Protein AF-A0AAI8BUZ8-F1 (afdb_monomer_lite)

Sequence (155 aa):
MKWMVLVIALTLVNCKSKEGVATMNAKNNENTISVQQWSGGAPGSGSGYLIDFEKAFFDEKPSKVYFKGSWTDKVYIHPDKPNWYRVRLNNQKGDVVMHSDSSKEVVNEIPFPENAVRKVDDGDMAVLVGDLWIIVNNVPVKEPLFYPSAPPRQQ

pLDDT: mean 70.99, std 18.39, range [35.22, 94.5]

Structure (mmCIF, N/CA/C/O backbone):
data_AF-A0AAI8BUZ8-F1
#
_entry.id   AF-A0AAI8BUZ8-F1
#
loop_
_atom_site.group_PDB
_atom_site.id
_atom_site.type_symbol
_atom_site.label_atom_id
_atom_site.label_alt_id
_atom_site.label_comp_id
_atom_site.label_asym_id
_atom_site.label_entity_id
_atom_site.label_seq_id
_atom_site.pdbx_PDB_ins_code
_atom_site.Cartn_x
_atom_site.Cartn_y
_atom_site.Cartn_z
_atom_site.occupancy
_atom_site.B_iso_or_equiv
_atom_site.auth_seq_id
_atom_site.auth_comp_id
_atom_site.auth_asym_id
_atom_site.auth_atom_id
_atom_site.pdbx_PDB_model_num
ATOM 1 N N . MET A 1 1 ? -53.929 7.036 41.454 1.00 46.47 1 MET A N 1
ATOM 2 C CA . MET A 1 1 ? -53.080 7.425 40.304 1.00 46.47 1 MET A CA 1
ATOM 3 C C . MET A 1 1 ? -51.650 7.062 40.668 1.00 46.47 1 MET A C 1
ATOM 5 O O . MET A 1 1 ? -51.033 7.762 41.444 1.00 46.47 1 MET A O 1
ATOM 9 N N . LYS A 1 2 ? -51.261 5.797 40.523 1.00 40.38 2 LYS A N 1
ATOM 10 C CA . LYS A 1 2 ? -50.768 5.149 39.297 1.00 40.38 2 LYS A CA 1
ATOM 11 C C . LYS A 1 2 ? -49.488 5.798 38.745 1.00 40.38 2 LYS A C 1
ATOM 13 O O . LYS A 1 2 ? -49.567 6.686 37.913 1.00 40.38 2 LYS A O 1
ATOM 18 N N . TRP A 1 3 ? -48.359 5.308 39.265 1.00 48.75 3 TRP A N 1
ATOM 19 C CA . TRP A 1 3 ? -47.114 4.987 38.554 1.00 48.75 3 TRP A CA 1
ATOM 20 C C . TRP A 1 3 ? -46.725 5.939 37.414 1.00 48.75 3 TRP A C 1
ATOM 22 O O . TRP A 1 3 ? -47.029 5.677 36.256 1.00 48.75 3 TRP A O 1
ATOM 32 N N . MET A 1 4 ? -46.002 7.013 37.737 1.00 47.38 4 MET A N 1
ATOM 33 C CA . MET A 1 4 ? -45.351 7.872 36.741 1.00 47.38 4 MET A CA 1
ATOM 34 C C . MET A 1 4 ? -43.928 8.236 37.192 1.00 47.38 4 MET A C 1
ATOM 36 O O . MET A 1 4 ? -43.536 9.392 37.206 1.00 47.38 4 MET A O 1
ATOM 40 N N . VAL A 1 5 ? -43.156 7.236 37.622 1.00 55.47 5 VAL A N 1
ATOM 41 C CA . VAL A 1 5 ? -41.697 7.351 37.783 1.00 55.47 5 VAL A CA 1
ATOM 42 C C . VAL A 1 5 ? -41.089 6.048 37.288 1.00 55.47 5 VAL A C 1
ATOM 44 O O . VAL A 1 5 ? -40.689 5.187 38.063 1.00 55.47 5 VAL A O 1
ATOM 47 N N . LEU A 1 6 ? -41.114 5.837 35.979 1.00 52.50 6 LEU A N 1
ATOM 48 C CA . LEU A 1 6 ? -40.293 4.810 35.359 1.00 52.50 6 LEU A CA 1
ATOM 49 C C . LEU A 1 6 ? -40.104 5.169 33.884 1.00 52.50 6 LEU A C 1
ATOM 51 O O . LEU A 1 6 ? -41.052 5.579 33.222 1.00 52.50 6 LEU A O 1
ATOM 55 N N . VAL A 1 7 ? -38.898 4.915 33.381 1.00 50.84 7 VAL A N 1
ATOM 56 C CA . VAL A 1 7 ? -38.541 4.855 31.953 1.00 50.84 7 VAL A CA 1
ATOM 57 C C . VAL A 1 7 ? -38.133 6.176 31.266 1.00 50.84 7 VAL A C 1
ATOM 59 O O . VAL A 1 7 ? -38.653 6.515 30.214 1.00 50.84 7 VAL A O 1
ATOM 62 N N . ILE A 1 8 ? -37.115 6.885 31.776 1.00 50.53 8 ILE A N 1
ATOM 63 C CA . ILE A 1 8 ? -36.260 7.765 30.930 1.00 50.53 8 ILE A CA 1
ATOM 64 C C . ILE A 1 8 ? -34.767 7.531 31.250 1.00 50.53 8 ILE A C 1
ATOM 66 O O . ILE A 1 8 ? -33.978 8.456 31.375 1.00 50.53 8 ILE A O 1
ATOM 70 N N . ALA A 1 9 ? -34.362 6.273 31.451 1.00 52.12 9 ALA A N 1
ATOM 71 C CA . ALA A 1 9 ? -32.977 5.932 31.813 1.00 52.12 9 ALA A CA 1
ATOM 72 C C . ALA A 1 9 ? -32.386 4.766 30.999 1.00 52.12 9 ALA A C 1
ATOM 74 O O . ALA A 1 9 ? -31.460 4.108 31.456 1.00 52.12 9 ALA A O 1
ATOM 75 N N . LEU A 1 10 ? -32.915 4.479 29.803 1.00 49.62 10 LEU A N 1
ATOM 76 C CA . LEU A 1 10 ? -32.507 3.299 29.022 1.00 49.62 10 LEU A CA 1
ATOM 77 C C . LEU A 1 10 ? -32.183 3.562 27.545 1.00 49.62 10 LEU A C 1
ATOM 79 O O . LEU A 1 10 ? -31.969 2.617 26.796 1.00 49.62 10 LEU A O 1
ATOM 83 N N . THR A 1 11 ? -32.059 4.819 27.113 1.00 51.88 11 THR A N 1
ATOM 84 C CA . THR A 1 11 ? -31.654 5.138 25.729 1.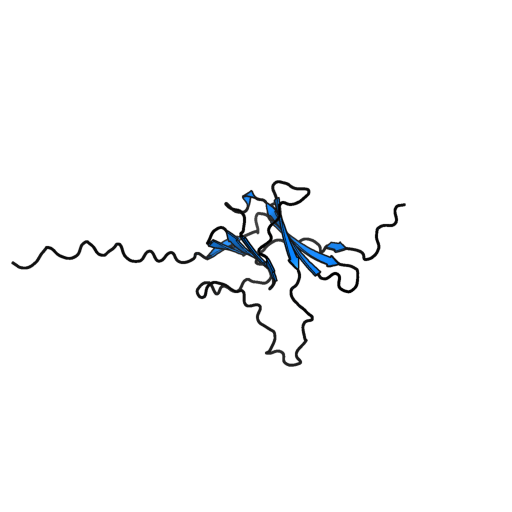00 51.88 11 THR A CA 1
ATOM 85 C C . THR A 1 11 ? -30.138 5.239 25.524 1.00 51.88 11 THR A C 1
ATOM 87 O O . THR A 1 11 ? -29.701 5.623 24.446 1.00 51.88 11 THR A O 1
ATOM 90 N N . LEU A 1 12 ? -29.317 4.870 26.515 1.00 51.84 12 LEU A N 1
ATOM 91 C CA . LEU A 1 12 ? -27.848 4.899 26.403 1.00 51.84 12 LEU A CA 1
ATOM 92 C C . LEU A 1 12 ? -27.217 3.563 25.974 1.00 51.84 12 LEU A C 1
ATOM 94 O O . LEU A 1 12 ? -25.996 3.433 26.003 1.00 51.84 12 LEU A O 1
ATOM 98 N N . VAL A 1 13 ? -28.002 2.562 25.562 1.00 52.56 13 VAL A N 1
ATOM 99 C CA . VAL A 1 13 ? -27.449 1.251 25.194 1.00 52.56 13 VAL A CA 1
ATOM 100 C C . VAL A 1 13 ? -27.469 1.046 23.680 1.00 52.56 13 VAL A C 1
ATOM 102 O O . VAL A 1 13 ? -28.523 1.005 23.053 1.00 52.56 13 VAL A O 1
ATOM 105 N N . ASN A 1 14 ? -26.260 0.825 23.157 1.00 43.50 14 ASN A N 1
ATOM 106 C CA . ASN A 1 14 ? -25.880 0.369 21.818 1.00 43.50 14 ASN A CA 1
ATOM 107 C C . ASN A 1 14 ? -25.625 1.429 20.740 1.00 43.50 14 ASN A C 1
ATOM 109 O O . ASN A 1 14 ? -26.062 1.285 19.600 1.00 43.50 14 ASN A O 1
ATOM 113 N N . CYS A 1 15 ? -24.700 2.351 21.020 1.00 44.50 15 CYS A N 1
ATOM 114 C CA . CYS A 1 15 ? -23.695 2.653 20.000 1.00 44.50 15 CYS A CA 1
ATOM 115 C C . CYS A 1 15 ? -22.723 1.458 19.953 1.00 44.50 15 CYS A C 1
ATOM 117 O O . CYS A 1 15 ? -21.639 1.489 20.529 1.00 44.50 15 CYS A O 1
ATOM 119 N N . LYS A 1 16 ? -23.148 0.339 19.344 1.00 41.81 16 LYS A N 1
ATOM 120 C CA . LYS A 1 16 ? -22.179 -0.655 18.876 1.00 41.81 16 LYS A CA 1
ATOM 121 C C . LYS A 1 16 ? -21.350 0.096 17.847 1.00 41.81 16 LYS A C 1
ATOM 123 O O . LYS A 1 16 ? -21.888 0.423 16.791 1.00 41.81 16 LYS A O 1
ATOM 128 N N . SER A 1 17 ? -20.107 0.430 18.191 1.00 43.12 17 SER A N 1
ATOM 129 C CA . SER A 1 17 ? -19.119 0.887 17.221 1.00 43.12 17 SER A CA 1
ATOM 130 C C . SER A 1 17 ? -19.094 -0.170 16.125 1.00 43.12 17 SER A C 1
ATOM 132 O O . SER A 1 17 ? -18.592 -1.275 16.321 1.00 43.12 17 SER A O 1
ATOM 134 N N . LYS A 1 18 ? -19.803 0.096 15.026 1.00 46.91 18 LYS A N 1
ATOM 135 C CA . LYS A 1 18 ? -19.679 -0.703 13.820 1.00 46.91 18 LYS A CA 1
ATOM 136 C C . LYS A 1 18 ? -18.259 -0.426 13.373 1.00 46.91 18 LYS A C 1
ATOM 138 O O . LYS A 1 18 ? -17.965 0.726 13.068 1.00 46.91 18 LYS A O 1
ATOM 143 N N . GLU A 1 19 ? -17.406 -1.443 13.395 1.00 51.59 19 GLU A N 1
ATOM 144 C CA . GLU A 1 19 ? -16.115 -1.414 12.713 1.00 51.59 19 GLU A CA 1
ATOM 145 C C . GLU A 1 19 ? -16.378 -0.870 11.305 1.00 51.59 19 GLU A C 1
ATOM 147 O O . GLU A 1 19 ? -17.069 -1.486 10.489 1.00 51.59 19 GLU A O 1
ATOM 152 N N . GLY A 1 20 ? -16.005 0.391 11.103 1.00 58.41 20 GLY A N 1
ATOM 153 C CA . GLY A 1 20 ? -16.413 1.143 9.934 1.00 58.41 20 GLY A CA 1
ATOM 154 C C . GLY A 1 20 ? -15.594 0.676 8.746 1.00 58.41 20 GLY A C 1
ATOM 155 O O . GLY A 1 20 ? -14.376 0.555 8.831 1.00 58.41 20 GLY A O 1
ATOM 156 N N . VAL A 1 21 ? -16.256 0.432 7.622 1.00 65.81 21 VAL A N 1
ATOM 157 C CA . VAL A 1 21 ? -15.569 0.356 6.335 1.00 65.81 21 VAL A CA 1
ATOM 158 C C . VAL A 1 21 ? -15.799 1.686 5.641 1.00 65.81 21 VAL A C 1
ATOM 160 O O . VAL A 1 21 ? -16.910 1.966 5.182 1.00 65.81 21 VAL A O 1
ATOM 163 N N . ALA A 1 22 ? -14.766 2.519 5.586 1.00 77.00 22 ALA A N 1
ATOM 164 C CA . ALA A 1 22 ? -14.782 3.730 4.782 1.00 77.00 22 ALA A CA 1
ATOM 165 C C . ALA A 1 22 ? -14.376 3.403 3.339 1.00 77.00 22 ALA A C 1
ATOM 167 O O . ALA A 1 22 ? -13.622 2.467 3.078 1.00 77.00 22 ALA A O 1
ATOM 168 N N . THR A 1 23 ? -14.880 4.178 2.385 1.00 76.69 23 THR A N 1
ATOM 169 C CA . THR A 1 23 ? -14.478 4.100 0.976 1.00 76.69 23 THR A CA 1
ATOM 170 C C . THR A 1 23 ? -13.992 5.463 0.529 1.00 76.69 23 THR A C 1
ATOM 172 O O . THR A 1 23 ? -14.696 6.453 0.720 1.00 76.69 23 THR A O 1
ATOM 175 N N . MET A 1 24 ? -12.830 5.505 -0.107 1.00 81.69 24 MET A N 1
ATOM 176 C CA . MET A 1 24 ? -12.276 6.689 -0.756 1.00 81.69 24 MET A CA 1
ATOM 177 C C . MET A 1 24 ? -11.919 6.356 -2.202 1.00 81.69 24 MET A C 1
ATOM 179 O O . MET A 1 24 ? -11.728 5.196 -2.552 1.00 81.69 24 MET A O 1
ATOM 183 N N . ASN A 1 25 ? -11.850 7.363 -3.065 1.00 75.56 25 ASN A N 1
ATOM 184 C CA . ASN A 1 25 ? -11.528 7.169 -4.473 1.00 75.56 25 ASN A CA 1
ATOM 185 C C . ASN A 1 25 ? -10.166 7.801 -4.781 1.00 75.56 25 ASN A C 1
ATOM 187 O O . ASN A 1 25 ? -9.960 8.978 -4.489 1.00 75.56 25 ASN A O 1
ATOM 191 N N . ALA A 1 26 ? -9.250 7.037 -5.378 1.00 72.12 26 ALA A N 1
ATOM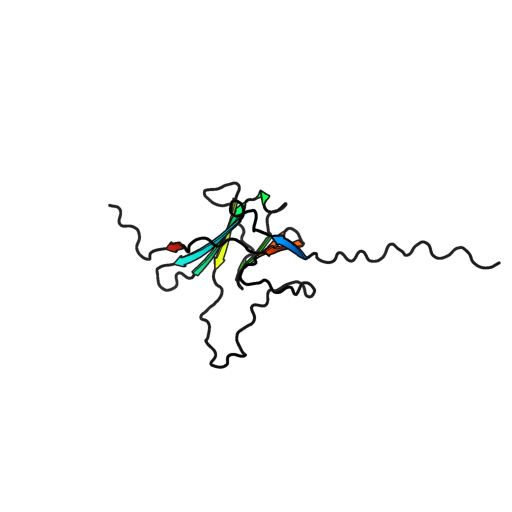 192 C CA . ALA A 1 26 ? -7.925 7.528 -5.747 1.00 72.12 26 ALA A CA 1
ATOM 193 C C . ALA A 1 26 ? -7.932 8.417 -7.004 1.00 72.12 26 ALA A C 1
ATOM 195 O O . ALA A 1 26 ? -6.930 9.073 -7.281 1.00 72.12 26 ALA A O 1
ATOM 196 N N . LYS A 1 27 ? -9.049 8.493 -7.748 1.00 51.94 27 LYS A N 1
ATOM 197 C CA . LYS A 1 27 ? -9.145 9.112 -9.086 1.00 51.94 27 LYS A CA 1
ATOM 198 C C . LYS A 1 27 ? -8.919 10.637 -9.141 1.00 51.94 27 LYS A C 1
ATOM 200 O O . LYS A 1 27 ? -8.995 11.212 -10.216 1.00 51.94 27 LYS A O 1
ATOM 205 N N . ASN A 1 28 ? -8.562 11.283 -8.031 1.00 51.19 28 ASN A N 1
ATOM 206 C CA . ASN A 1 28 ? -8.089 12.676 -8.003 1.00 51.19 28 ASN A CA 1
ATOM 207 C C . ASN A 1 28 ? -6.611 12.822 -7.580 1.00 51.19 28 ASN A C 1
ATOM 209 O O . ASN A 1 28 ? -6.166 13.938 -7.342 1.00 51.19 28 ASN A O 1
ATOM 213 N N . ASN A 1 29 ? -5.857 11.723 -7.451 1.00 56.75 29 ASN A N 1
ATOM 214 C CA . ASN A 1 29 ? -4.710 11.686 -6.543 1.00 56.75 29 ASN A CA 1
ATOM 215 C C . ASN A 1 29 ? -3.533 10.801 -7.015 1.00 56.75 29 ASN A C 1
ATOM 217 O O . ASN A 1 29 ? -2.808 10.247 -6.188 1.00 56.75 29 ASN A O 1
ATOM 221 N N . GLU A 1 30 ? -3.271 10.702 -8.326 1.00 57.59 30 GLU A N 1
ATOM 222 C CA . GLU A 1 30 ? -2.119 9.943 -8.874 1.00 57.59 30 GLU A CA 1
ATOM 223 C C . GLU A 1 30 ? -0.757 10.395 -8.323 1.00 57.59 30 GLU A C 1
ATOM 225 O O . GLU A 1 30 ? 0.185 9.608 -8.214 1.00 57.59 30 GLU A O 1
ATOM 230 N N . ASN A 1 31 ? -0.671 11.661 -7.910 1.00 68.94 31 ASN A N 1
ATOM 231 C CA . ASN A 1 31 ? 0.510 12.230 -7.268 1.00 68.94 31 ASN A CA 1
ATOM 232 C C . ASN A 1 31 ? 0.633 11.891 -5.780 1.00 68.94 31 ASN A C 1
ATOM 234 O O . ASN A 1 31 ? 1.618 12.283 -5.175 1.00 68.94 31 ASN A O 1
ATOM 238 N N . THR A 1 32 ? -0.325 11.174 -5.195 1.00 84.75 32 THR A N 1
ATOM 239 C CA . THR A 1 32 ? -0.367 10.891 -3.748 1.00 84.75 32 THR A CA 1
ATOM 240 C C . THR A 1 32 ? -0.470 9.405 -3.426 1.00 84.75 32 THR A C 1
ATOM 242 O O . THR A 1 32 ? -0.178 9.012 -2.303 1.00 84.75 32 THR A O 1
ATOM 245 N N . ILE A 1 33 ? -0.848 8.570 -4.398 1.00 89.25 33 ILE A N 1
ATOM 246 C CA . ILE A 1 33 ? -0.830 7.114 -4.290 1.00 89.25 33 ILE A CA 1
ATOM 247 C C . ILE A 1 33 ? -0.555 6.491 -5.657 1.00 89.25 33 ILE A C 1
ATOM 249 O O . ILE A 1 33 ? -1.049 6.964 -6.676 1.00 89.25 33 ILE A O 1
ATOM 253 N N . SER A 1 34 ? 0.226 5.415 -5.687 1.00 90.12 34 SER A N 1
ATOM 254 C CA . SER A 1 34 ? 0.443 4.618 -6.890 1.00 90.12 34 SER A CA 1
ATOM 255 C C . SER A 1 34 ? 0.827 3.184 -6.559 1.00 90.12 34 SER A C 1
ATOM 257 O O . SER A 1 34 ? 1.498 2.926 -5.559 1.00 90.12 34 SER A O 1
ATOM 259 N N . VAL A 1 35 ? 0.455 2.271 -7.449 1.00 90.31 35 VAL A N 1
ATOM 260 C CA . VAL A 1 35 ? 0.885 0.874 -7.431 1.00 90.31 35 VAL A CA 1
ATOM 261 C C . VAL A 1 35 ? 1.816 0.636 -8.609 1.00 90.31 35 VAL A C 1
ATOM 263 O O . VAL A 1 35 ? 1.558 1.091 -9.717 1.00 90.31 35 VAL A O 1
ATOM 266 N N . GLN A 1 36 ? 2.889 -0.110 -8.396 1.00 90.25 36 GLN A N 1
ATOM 267 C CA . GLN A 1 36 ? 3.801 -0.547 -9.439 1.00 90.25 36 GLN A CA 1
ATOM 268 C C . GLN A 1 36 ? 4.056 -2.042 -9.291 1.00 90.25 36 GLN A C 1
ATOM 270 O O . GLN A 1 36 ? 4.509 -2.510 -8.247 1.00 90.25 36 GLN A O 1
ATOM 275 N N . GLN A 1 37 ? 3.773 -2.815 -10.335 1.00 88.38 37 GLN A N 1
ATOM 276 C CA . GLN A 1 37 ? 4.143 -4.226 -10.348 1.00 88.38 37 GLN A CA 1
ATOM 277 C C . GLN A 1 37 ? 5.663 -4.353 -10.485 1.00 88.38 37 GLN A C 1
ATOM 279 O O . GLN A 1 37 ? 6.271 -3.623 -11.262 1.00 88.38 37 GLN A O 1
ATOM 284 N N . TRP A 1 38 ? 6.277 -5.288 -9.765 1.00 87.06 38 TRP A N 1
ATOM 285 C CA . TRP A 1 38 ? 7.692 -5.609 -9.923 1.00 87.06 38 TRP A CA 1
ATOM 286 C C . TRP A 1 38 ? 7.898 -7.099 -10.176 1.00 87.06 38 TRP A C 1
ATOM 288 O O . TRP A 1 38 ? 7.145 -7.949 -9.692 1.00 87.06 38 TRP A O 1
ATOM 298 N N . SER A 1 39 ? 8.951 -7.420 -10.920 1.00 83.50 39 SER A N 1
ATOM 299 C CA . SER A 1 39 ? 9.427 -8.793 -11.091 1.00 83.50 39 SER A CA 1
ATOM 300 C C . SER A 1 39 ? 10.949 -8.833 -11.058 1.00 83.50 39 SER A C 1
ATOM 302 O O . SER A 1 39 ? 11.621 -7.932 -11.566 1.00 83.50 39 SER A O 1
ATOM 304 N N . GLY A 1 40 ? 11.494 -9.852 -10.396 1.00 79.12 40 GLY A N 1
ATOM 305 C CA . GLY A 1 40 ? 12.929 -10.101 -10.402 1.00 79.12 40 GLY A CA 1
ATOM 306 C C . GLY A 1 40 ? 13.345 -10.936 -11.613 1.00 79.12 40 GLY A C 1
ATOM 307 O O . GLY A 1 40 ? 12.646 -11.867 -12.001 1.00 79.12 40 GLY A O 1
ATOM 308 N N . GLY A 1 41 ? 14.491 -10.615 -12.206 1.00 70.06 41 GLY A N 1
ATOM 309 C CA . GLY A 1 41 ? 14.941 -11.204 -13.469 1.00 70.06 41 GLY A CA 1
ATOM 310 C C . GLY A 1 41 ? 15.648 -12.553 -13.359 1.00 70.06 41 GLY A C 1
ATOM 311 O O . GLY A 1 41 ? 15.998 -13.122 -14.393 1.00 70.06 41 GLY A O 1
ATOM 312 N N . ALA A 1 42 ? 15.903 -13.064 -12.149 1.00 71.38 42 ALA A N 1
ATOM 313 C CA . ALA A 1 42 ? 16.506 -14.383 -11.940 1.00 71.38 42 ALA A CA 1
ATOM 314 C C . ALA A 1 42 ? 15.465 -15.417 -11.461 1.00 71.38 42 ALA A C 1
ATOM 316 O O . ALA A 1 42 ? 14.532 -15.045 -10.739 1.00 71.38 4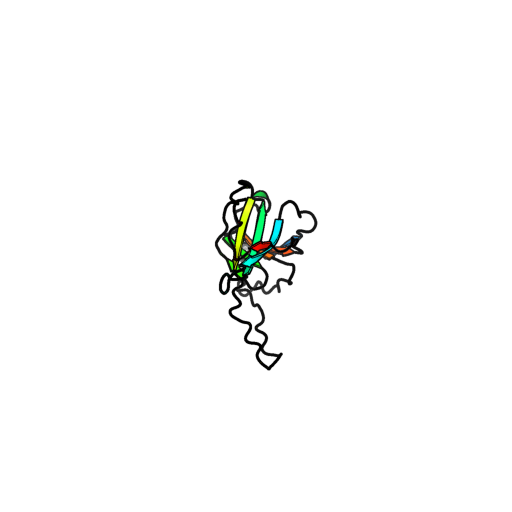2 ALA A O 1
ATOM 317 N N . PRO A 1 43 ? 15.627 -16.713 -11.797 1.00 62.88 43 PRO A N 1
ATOM 318 C CA . PRO A 1 43 ? 14.761 -17.779 -11.294 1.00 62.88 43 PRO A CA 1
ATOM 319 C C . PRO A 1 43 ? 14.633 -17.730 -9.764 1.00 62.88 43 PRO A C 1
ATOM 321 O O . PRO A 1 43 ? 15.634 -17.638 -9.059 1.00 62.88 43 PRO A O 1
ATOM 324 N N . GLY A 1 44 ? 13.401 -17.742 -9.249 1.00 65.12 44 GLY A N 1
ATOM 325 C CA . GLY A 1 44 ? 13.122 -17.664 -7.807 1.00 65.12 44 GLY A CA 1
ATOM 326 C C . GLY A 1 44 ? 13.143 -16.256 -7.191 1.00 65.12 44 GLY A C 1
ATOM 327 O O . GLY A 1 44 ? 12.831 -16.116 -6.013 1.00 65.12 44 GLY A O 1
ATOM 328 N N . SER A 1 45 ? 13.434 -15.197 -7.960 1.00 68.88 45 SER A N 1
ATOM 329 C CA . SER A 1 45 ? 13.464 -13.808 -7.445 1.00 68.88 45 SER A CA 1
ATOM 330 C C . SER A 1 45 ? 12.088 -13.248 -7.063 1.00 68.88 45 SER A C 1
ATOM 332 O O . SER A 1 45 ? 11.992 -12.197 -6.427 1.00 68.88 45 SER A O 1
ATOM 334 N N . GLY A 1 46 ? 11.022 -13.942 -7.464 1.00 77.75 46 GLY A N 1
ATOM 335 C CA . GLY A 1 46 ? 9.645 -13.579 -7.170 1.00 77.75 46 GLY A CA 1
ATOM 336 C C . GLY A 1 46 ? 9.125 -12.390 -7.978 1.00 77.75 46 GLY A C 1
ATOM 337 O O . GLY A 1 46 ? 9.794 -11.807 -8.836 1.00 77.75 46 GLY A O 1
ATOM 338 N N . SER A 1 47 ? 7.875 -12.049 -7.692 1.00 82.62 47 SER A N 1
ATOM 339 C CA . SER A 1 47 ? 7.168 -10.898 -8.246 1.00 82.62 47 SER A CA 1
ATOM 340 C C . SER A 1 47 ? 6.203 -10.345 -7.204 1.00 82.62 47 SER A C 1
ATOM 342 O O . SER A 1 47 ? 5.935 -10.991 -6.186 1.00 82.62 4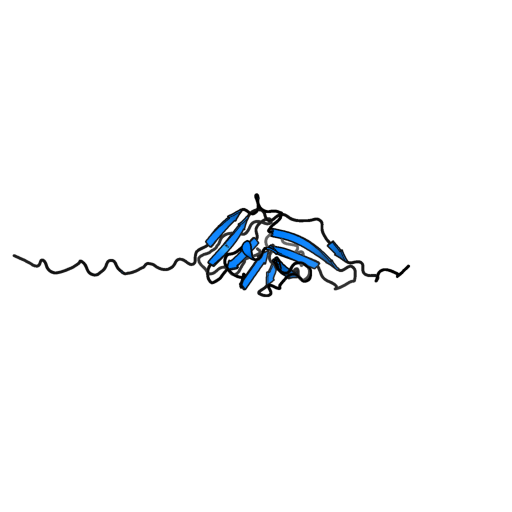7 SER A O 1
ATOM 344 N N . GLY A 1 48 ? 5.671 -9.154 -7.443 1.00 87.25 48 GLY A N 1
ATOM 345 C CA . GLY A 1 48 ? 4.663 -8.579 -6.567 1.00 87.25 48 GLY A CA 1
ATOM 346 C C . GLY A 1 48 ? 4.333 -7.140 -6.914 1.00 87.25 48 GLY A C 1
ATOM 347 O O . GLY A 1 48 ? 4.468 -6.720 -8.062 1.00 87.25 48 GLY A O 1
ATOM 348 N N . TYR A 1 49 ? 3.924 -6.384 -5.900 1.00 89.69 49 TYR A N 1
ATOM 349 C CA . TYR A 1 49 ? 3.514 -4.992 -6.032 1.00 89.69 49 TYR A CA 1
ATOM 350 C C . TYR A 1 49 ? 4.281 -4.108 -5.050 1.00 89.69 49 TYR A C 1
ATOM 352 O O . TYR A 1 49 ? 4.486 -4.460 -3.888 1.00 89.69 49 TYR A O 1
ATOM 360 N N . LEU A 1 50 ? 4.721 -2.956 -5.534 1.00 91.69 50 LEU A N 1
ATOM 361 C CA . LEU A 1 50 ? 5.180 -1.832 -4.737 1.00 91.69 50 LEU A CA 1
ATOM 362 C C . LEU A 1 50 ? 4.042 -0.823 -4.690 1.00 91.69 50 LEU A C 1
ATOM 364 O O . LEU A 1 50 ? 3.517 -0.443 -5.731 1.00 91.69 50 LEU A O 1
ATOM 368 N N . ILE A 1 51 ? 3.648 -0.413 -3.494 1.00 92.75 51 ILE A N 1
ATOM 369 C CA . ILE A 1 51 ? 2.623 0.605 -3.296 1.00 92.75 51 ILE A CA 1
ATOM 370 C C . ILE A 1 51 ? 3.285 1.774 -2.590 1.00 92.75 51 ILE A C 1
ATOM 372 O O . ILE A 1 51 ? 3.809 1.617 -1.487 1.00 92.75 51 ILE A O 1
ATOM 376 N N . ASP A 1 52 ? 3.261 2.928 -3.240 1.00 93.31 52 ASP A N 1
ATOM 377 C CA . ASP A 1 52 ? 3.807 4.171 -2.717 1.00 93.31 52 ASP A CA 1
ATOM 378 C C . ASP A 1 52 ? 2.657 5.154 -2.504 1.00 93.31 52 ASP A C 1
ATOM 380 O O . ASP A 1 52 ? 1.870 5.379 -3.423 1.00 93.31 52 ASP A O 1
ATOM 384 N N . PHE A 1 53 ? 2.569 5.751 -1.317 1.00 93.12 53 PHE A N 1
ATOM 385 C CA . PHE A 1 53 ? 1.587 6.793 -1.013 1.00 93.12 53 PHE A CA 1
ATOM 386 C C . PHE A 1 53 ? 2.154 7.854 -0.075 1.00 93.12 53 PHE A C 1
ATOM 388 O O . PHE A 1 53 ? 3.050 7.584 0.723 1.00 93.12 53 PHE A O 1
ATOM 395 N N . GLU A 1 54 ? 1.645 9.076 -0.166 1.00 93.06 54 GLU A N 1
ATOM 396 C CA . GLU A 1 54 ? 2.017 10.169 0.727 1.00 93.06 54 GLU A CA 1
ATOM 397 C C . GLU A 1 54 ? 1.580 9.887 2.163 1.00 93.06 54 GLU A C 1
ATOM 399 O O . GLU A 1 54 ? 0.517 9.322 2.413 1.00 93.06 54 GLU A O 1
ATOM 404 N N . LYS A 1 55 ? 2.378 10.334 3.136 1.00 92.50 55 LYS A N 1
ATOM 405 C CA . LYS A 1 55 ? 2.018 10.216 4.555 1.00 92.50 55 LYS A CA 1
ATOM 406 C C . LYS A 1 55 ? 0.713 10.938 4.880 1.00 92.50 55 LYS A C 1
ATOM 408 O O . LYS A 1 55 ? -0.008 10.471 5.742 1.00 92.50 55 LYS A O 1
ATOM 413 N N . ALA A 1 56 ? 0.428 12.038 4.182 1.00 89.56 56 ALA A N 1
ATOM 414 C CA . ALA A 1 56 ? -0.791 12.827 4.338 1.00 89.56 56 ALA A CA 1
ATOM 415 C C . ALA A 1 56 ? -2.019 12.209 3.642 1.00 89.56 56 ALA A C 1
ATOM 417 O O . ALA A 1 56 ? -3.112 12.752 3.755 1.00 89.56 56 ALA A O 1
ATOM 418 N N . PHE A 1 57 ? -1.854 11.101 2.907 1.00 88.62 57 PHE A N 1
ATOM 419 C CA . PHE A 1 57 ? -2.973 10.425 2.248 1.00 88.62 57 PHE A CA 1
ATOM 420 C C . PHE A 1 57 ? -3.934 9.781 3.261 1.00 88.62 57 PHE A C 1
ATOM 422 O O . PHE A 1 57 ? -5.128 9.664 2.997 1.00 88.62 57 PHE A O 1
ATOM 429 N N . PHE A 1 58 ? -3.413 9.387 4.425 1.00 87.75 58 PHE A N 1
ATOM 430 C CA . PHE A 1 58 ? -4.184 8.894 5.560 1.00 87.75 58 PHE A CA 1
ATOM 431 C C . PHE A 1 58 ? -3.857 9.734 6.795 1.00 87.75 58 PHE A C 1
ATOM 433 O O . PHE A 1 58 ? -2.718 10.166 6.958 1.00 87.75 58 PHE A O 1
ATOM 440 N N . ASP A 1 59 ? -4.833 9.924 7.683 1.00 85.50 59 ASP A N 1
ATOM 441 C CA . ASP A 1 59 ? -4.636 10.696 8.920 1.00 85.50 59 ASP A CA 1
ATOM 442 C C . ASP A 1 59 ? -3.598 10.047 9.852 1.00 85.50 59 ASP A C 1
ATOM 444 O O . ASP A 1 59 ? -2.881 10.728 10.585 1.00 85.50 59 ASP A O 1
ATOM 448 N N . GLU A 1 60 ? -3.480 8.718 9.788 1.00 89.19 60 GLU A N 1
ATOM 449 C CA . GLU A 1 60 ? -2.510 7.933 10.542 1.00 89.19 60 GLU A CA 1
ATOM 450 C C . GLU A 1 60 ? -1.786 6.925 9.642 1.00 89.19 60 GLU A C 1
ATOM 452 O O . GLU A 1 60 ? -2.241 6.564 8.554 1.00 89.19 60 GLU A O 1
ATOM 457 N N . LYS A 1 61 ? -0.642 6.421 10.118 1.00 91.56 61 LYS A N 1
ATOM 458 C CA . LYS A 1 61 ? 0.120 5.390 9.411 1.00 91.56 61 LYS A CA 1
ATOM 459 C C . LYS A 1 61 ? -0.715 4.101 9.301 1.00 91.56 61 LYS A C 1
ATOM 461 O O . LYS A 1 61 ? -1.059 3.535 10.339 1.00 91.56 61 LYS A O 1
ATOM 466 N N . PRO A 1 62 ? -0.931 3.555 8.089 1.00 91.94 62 PRO A N 1
ATOM 467 C CA . PRO A 1 62 ? -1.594 2.266 7.946 1.00 91.94 62 PRO A CA 1
ATOM 468 C C . PRO A 1 62 ? -0.816 1.139 8.635 1.00 91.94 62 PRO A C 1
ATOM 470 O O . PRO A 1 62 ? 0.409 1.041 8.503 1.00 91.94 62 PRO A O 1
ATOM 473 N N . SER A 1 63 ? -1.534 0.275 9.349 1.00 90.38 63 SER A N 1
ATOM 474 C CA . SER A 1 63 ? -0.984 -0.895 10.042 1.00 90.38 63 SER A CA 1
ATOM 475 C C . SER A 1 63 ? -1.013 -2.150 9.171 1.00 90.38 63 SER A C 1
ATOM 477 O O . SER A 1 63 ? -0.149 -3.013 9.312 1.00 90.38 63 SER A O 1
ATOM 479 N N . LYS A 1 64 ? -1.977 -2.245 8.247 1.00 89.56 64 LYS A N 1
ATOM 480 C CA . LYS A 1 64 ? -2.088 -3.326 7.260 1.00 89.56 64 LYS A CA 1
ATOM 481 C C . LYS A 1 64 ? -2.486 -2.772 5.904 1.00 89.56 64 LYS A C 1
ATOM 483 O O . LYS A 1 64 ? -3.289 -1.847 5.819 1.00 89.56 64 LYS A O 1
ATOM 488 N N . VAL A 1 65 ? -1.945 -3.373 4.851 1.00 90.00 65 VAL A N 1
ATOM 489 C CA . VAL A 1 65 ? -2.266 -3.039 3.460 1.00 90.00 65 VAL A CA 1
ATOM 490 C C . VAL A 1 65 ? -2.515 -4.325 2.690 1.00 90.00 65 VAL A C 1
ATOM 492 O O . VAL A 1 65 ? -1.707 -5.251 2.756 1.00 90.00 65 VAL A O 1
ATOM 495 N N . TYR A 1 66 ? -3.622 -4.362 1.958 1.00 87.19 66 TYR A N 1
ATOM 496 C CA . TYR A 1 66 ? -4.041 -5.447 1.086 1.00 87.19 66 TYR A CA 1
ATOM 497 C C . TYR A 1 66 ? -4.232 -4.933 -0.341 1.00 87.19 66 TYR A C 1
ATOM 499 O O . TYR A 1 66 ? -4.870 -3.902 -0.566 1.00 87.19 66 TYR A O 1
ATOM 507 N N . PHE A 1 67 ? -3.740 -5.704 -1.306 1.00 85.88 67 PHE A N 1
ATOM 508 C CA . PHE A 1 67 ? -3.985 -5.485 -2.725 1.00 85.88 67 PHE A CA 1
ATOM 509 C C . PHE A 1 67 ? -3.867 -6.810 -3.491 1.00 85.88 67 PHE A C 1
ATOM 511 O O . PHE A 1 67 ? -2.909 -7.561 -3.290 1.00 85.88 67 PHE A O 1
ATOM 518 N N . LYS A 1 68 ? -4.832 -7.104 -4.376 1.00 79.81 68 LYS A N 1
ATOM 519 C CA . LYS A 1 68 ? -4.840 -8.283 -5.271 1.00 79.81 68 LYS A CA 1
ATOM 520 C C . LYS A 1 68 ? -4.453 -9.616 -4.603 1.00 79.81 68 LYS A C 1
ATOM 522 O O . LYS A 1 68 ? -3.567 -10.334 -5.069 1.00 79.81 68 LYS A O 1
ATOM 527 N N . GLY A 1 69 ? -5.103 -9.963 -3.496 1.00 73.31 69 GLY A N 1
ATOM 528 C CA . GLY A 1 69 ? -4.881 -11.238 -2.797 1.00 73.31 69 GLY A CA 1
ATOM 529 C C . GLY A 1 69 ? -3.633 -11.291 -1.920 1.00 73.31 69 GLY A C 1
ATOM 530 O O . GLY A 1 69 ? -3.413 -12.292 -1.250 1.00 73.31 69 GLY A O 1
ATOM 531 N N . SER A 1 70 ? -2.815 -10.238 -1.902 1.00 79.56 70 SER A N 1
ATOM 532 C CA . SER A 1 70 ? -1.605 -10.167 -1.081 1.00 79.56 70 SER A CA 1
ATOM 533 C C . SER A 1 70 ? -1.752 -9.079 -0.024 1.00 79.56 70 SER A C 1
ATOM 535 O O . SER A 1 70 ? -2.328 -8.023 -0.283 1.00 79.56 70 SER A O 1
ATOM 537 N N . TRP A 1 71 ? -1.208 -9.316 1.168 1.00 85.25 71 TRP A N 1
ATOM 538 C CA . TRP A 1 71 ? -1.225 -8.345 2.258 1.00 85.25 71 TRP A CA 1
ATOM 539 C C . TRP A 1 71 ? 0.110 -8.280 2.992 1.00 85.25 71 TRP A C 1
ATOM 541 O O . TRP A 1 71 ? 0.947 -9.179 2.889 1.00 85.25 71 TRP A O 1
ATOM 551 N N . THR A 1 72 ? 0.310 -7.190 3.725 1.00 86.88 72 THR A N 1
ATOM 552 C CA . THR A 1 72 ? 1.459 -7.004 4.610 1.00 86.88 72 THR A CA 1
ATOM 553 C C . THR A 1 72 ? 1.111 -6.066 5.758 1.00 86.88 72 THR A C 1
ATOM 555 O O . THR A 1 72 ? 0.256 -5.188 5.629 1.00 86.88 72 THR A O 1
ATOM 558 N N . ASP A 1 73 ? 1.802 -6.248 6.875 1.00 88.12 73 ASP A N 1
ATOM 559 C CA . ASP A 1 73 ? 1.848 -5.357 8.036 1.00 88.12 73 ASP A CA 1
ATOM 560 C C . ASP A 1 73 ? 3.077 -4.420 8.002 1.00 88.12 73 ASP A C 1
ATOM 562 O O . ASP A 1 73 ? 3.295 -3.590 8.887 1.00 88.12 73 ASP A O 1
ATOM 566 N N . LYS A 1 74 ? 3.904 -4.533 6.954 1.00 90.00 74 LYS A N 1
ATOM 567 C CA . LYS A 1 74 ? 5.157 -3.787 6.806 1.00 90.00 74 LYS A CA 1
ATOM 568 C C . LYS A 1 74 ? 4.975 -2.561 5.917 1.00 90.00 74 LYS A C 1
ATOM 570 O O . LYS A 1 74 ? 5.067 -2.639 4.691 1.00 90.00 74 LYS A O 1
ATOM 575 N N . VAL A 1 75 ? 4.784 -1.413 6.564 1.00 91.75 75 VAL A N 1
ATOM 576 C CA . VAL A 1 75 ? 4.752 -0.087 5.927 1.00 91.75 75 VAL A CA 1
ATOM 577 C C . VAL A 1 75 ? 6.015 0.694 6.299 1.00 91.75 75 VAL A C 1
ATOM 579 O O . VAL A 1 75 ? 6.238 1.018 7.473 1.00 91.75 75 VAL A O 1
ATOM 582 N N . TYR A 1 76 ? 6.844 0.997 5.300 1.00 92.69 76 TYR A N 1
ATOM 583 C CA . TYR A 1 76 ? 8.141 1.662 5.455 1.00 92.69 76 TYR A CA 1
ATOM 584 C C . TYR A 1 76 ? 8.081 3.119 5.012 1.00 92.69 76 TYR A C 1
ATOM 586 O O . TYR A 1 76 ? 7.245 3.478 4.194 1.00 92.69 76 TYR A O 1
ATOM 594 N N . ILE A 1 77 ? 8.987 3.961 5.510 1.00 92.75 77 ILE A N 1
ATOM 595 C CA . ILE A 1 77 ? 9.226 5.278 4.903 1.00 92.75 77 ILE A CA 1
ATOM 596 C C . ILE A 1 77 ? 9.962 5.047 3.581 1.00 92.75 77 ILE A C 1
ATOM 598 O O . ILE A 1 77 ? 10.891 4.239 3.522 1.00 92.75 77 ILE A O 1
ATOM 602 N N . HIS A 1 78 ? 9.540 5.729 2.521 1.00 92.12 78 HIS A N 1
ATOM 603 C CA . HIS A 1 78 ? 10.189 5.619 1.222 1.00 92.12 78 HIS A CA 1
ATOM 604 C C . HIS A 1 78 ? 11.634 6.159 1.306 1.00 92.12 78 HIS A C 1
ATOM 606 O O . HIS A 1 78 ? 11.830 7.264 1.816 1.00 92.12 78 HIS A O 1
ATOM 612 N N . PRO A 1 79 ? 12.644 5.436 0.778 1.00 86.19 79 PRO A N 1
ATOM 613 C CA . PRO A 1 79 ? 14.060 5.791 0.937 1.00 86.19 79 PRO A CA 1
ATOM 614 C C . PRO A 1 79 ? 14.399 7.178 0.374 1.00 86.19 79 PRO A C 1
ATOM 616 O O . PRO A 1 79 ? 15.018 7.983 1.060 1.00 86.19 79 PRO A O 1
ATOM 619 N N . ASP A 1 80 ? 13.911 7.488 -0.829 1.00 89.88 80 ASP A N 1
ATOM 620 C CA . ASP A 1 80 ? 14.216 8.758 -1.514 1.00 89.88 80 ASP A CA 1
ATOM 621 C C . ASP A 1 80 ? 13.153 9.855 -1.306 1.00 89.88 80 ASP A C 1
ATOM 623 O O . ASP A 1 80 ? 13.275 10.957 -1.836 1.00 89.88 80 ASP A O 1
ATOM 627 N N . LYS A 1 81 ? 12.068 9.557 -0.575 1.00 89.50 81 LYS A N 1
ATOM 628 C CA . LYS A 1 81 ? 10.903 10.444 -0.412 1.00 89.50 81 LYS A CA 1
ATOM 629 C C . LYS A 1 81 ? 10.409 10.389 1.039 1.00 89.50 81 LYS A C 1
ATOM 631 O O . LYS A 1 81 ? 9.476 9.652 1.343 1.00 89.50 81 LYS A O 1
ATOM 636 N N . PRO A 1 82 ? 10.982 11.174 1.965 1.00 89.31 82 PRO A N 1
ATOM 637 C CA . PRO A 1 82 ? 10.691 11.043 3.397 1.00 89.31 82 PRO A CA 1
ATOM 638 C C . PRO A 1 82 ? 9.231 11.344 3.779 1.00 89.31 82 PRO A C 1
ATOM 640 O O . PRO A 1 82 ? 8.776 10.899 4.833 1.00 89.31 82 PRO A O 1
ATOM 643 N N . ASN A 1 83 ? 8.481 12.052 2.927 1.00 91.75 83 ASN A N 1
ATOM 644 C CA . ASN A 1 83 ? 7.047 12.326 3.099 1.00 91.75 83 ASN A CA 1
ATOM 645 C C . ASN A 1 83 ? 6.140 11.239 2.505 1.00 91.75 83 ASN A C 1
ATOM 647 O O . ASN A 1 83 ? 4.928 11.423 2.435 1.00 91.75 83 ASN A O 1
ATOM 651 N N . TRP A 1 84 ? 6.715 10.116 2.083 1.00 93.81 84 TRP A N 1
ATOM 652 C CA . TRP A 1 84 ? 6.001 9.001 1.481 1.00 93.81 84 TRP A CA 1
ATOM 653 C C . TRP A 1 84 ? 6.225 7.725 2.284 1.00 93.81 84 TRP A C 1
ATOM 655 O O . TRP A 1 84 ? 7.287 7.503 2.878 1.00 93.81 84 TRP A O 1
ATOM 665 N N . TYR A 1 85 ? 5.211 6.874 2.282 1.00 94.50 85 TYR A N 1
ATOM 666 C CA . TYR A 1 85 ? 5.313 5.484 2.667 1.00 94.50 85 TYR A CA 1
ATOM 667 C C . TYR A 1 85 ? 5.494 4.605 1.429 1.00 94.50 85 TYR A C 1
ATOM 669 O O . TYR A 1 85 ? 5.010 4.921 0.343 1.00 94.50 85 TYR A O 1
ATOM 677 N N . ARG A 1 86 ? 6.199 3.492 1.624 1.00 93.62 86 ARG A N 1
ATOM 678 C CA . ARG A 1 86 ? 6.386 2.416 0.659 1.00 93.62 86 ARG A CA 1
ATOM 679 C C . ARG A 1 86 ? 6.005 1.091 1.295 1.00 93.62 86 ARG A C 1
ATOM 681 O O . ARG A 1 86 ? 6.448 0.750 2.396 1.00 93.62 86 ARG A O 1
ATOM 688 N N . VAL A 1 87 ? 5.236 0.317 0.549 1.00 93.50 87 VAL A N 1
ATOM 689 C CA . VAL A 1 87 ? 4.786 -1.020 0.909 1.00 93.50 87 VAL A CA 1
ATOM 690 C C . VAL A 1 87 ? 5.221 -1.979 -0.182 1.00 93.50 87 VAL A C 1
ATOM 692 O O . VAL A 1 87 ? 5.018 -1.720 -1.365 1.00 93.50 87 VAL A O 1
ATOM 695 N N . ARG A 1 88 ? 5.828 -3.098 0.215 1.00 90.88 88 ARG A N 1
ATOM 696 C CA . ARG A 1 88 ? 6.171 -4.183 -0.705 1.00 90.88 88 ARG A CA 1
ATOM 697 C C . ARG A 1 88 ? 5.285 -5.379 -0.407 1.00 90.88 88 ARG A C 1
ATOM 699 O O . ARG A 1 88 ? 5.393 -5.987 0.656 1.00 90.88 88 ARG A O 1
ATOM 706 N N . LEU A 1 89 ? 4.442 -5.712 -1.371 1.00 88.06 89 LEU A N 1
ATOM 707 C CA . LEU A 1 89 ? 3.686 -6.949 -1.411 1.00 88.06 89 LEU A CA 1
ATOM 708 C C . LEU A 1 89 ? 4.438 -7.923 -2.308 1.00 88.06 89 LEU A C 1
ATOM 710 O O . LEU A 1 89 ? 4.789 -7.594 -3.442 1.00 88.06 89 LEU A O 1
ATOM 714 N N . ASN A 1 90 ? 4.692 -9.119 -1.796 1.00 82.94 90 ASN A N 1
ATOM 715 C CA . ASN A 1 90 ? 5.128 -10.236 -2.619 1.00 82.94 90 ASN A CA 1
ATOM 716 C C . ASN A 1 90 ? 3.868 -10.969 -3.070 1.00 82.94 90 ASN A C 1
ATOM 718 O O . ASN A 1 90 ? 2.966 -11.165 -2.255 1.00 82.94 90 ASN A O 1
ATOM 722 N N . ASN A 1 91 ? 3.810 -11.387 -4.333 1.00 72.88 91 ASN A N 1
ATOM 723 C CA . ASN A 1 91 ? 2.759 -12.292 -4.771 1.00 72.88 91 ASN A CA 1
ATOM 724 C C . ASN A 1 91 ? 2.864 -13.568 -3.930 1.00 72.88 91 ASN A C 1
ATOM 726 O O . ASN A 1 91 ? 3.830 -14.318 -4.050 1.00 72.88 91 ASN A O 1
ATOM 730 N N . GLN A 1 92 ? 1.874 -13.798 -3.066 1.00 57.47 92 GLN A N 1
ATOM 731 C CA . GLN A 1 92 ? 1.783 -15.020 -2.261 1.00 57.47 92 GLN A CA 1
ATOM 732 C C . GLN A 1 92 ? 1.300 -16.227 -3.073 1.00 57.47 92 GLN A C 1
ATOM 734 O O . GLN A 1 92 ? 1.192 -17.324 -2.532 1.00 57.47 92 GLN A O 1
ATOM 739 N N . LYS A 1 93 ? 1.049 -16.053 -4.377 1.00 51.59 93 LYS A N 1
ATOM 740 C CA . LYS A 1 93 ? 0.864 -17.172 -5.295 1.00 51.59 93 LYS A CA 1
ATOM 741 C C . LYS A 1 93 ? 2.199 -17.911 -5.430 1.00 51.59 93 LYS A C 1
ATOM 743 O O . LYS A 1 93 ? 2.971 -17.654 -6.349 1.00 51.59 93 LYS A O 1
ATOM 748 N N . GLY A 1 94 ? 2.438 -18.853 -4.514 1.00 43.38 94 GLY A N 1
ATOM 749 C CA . GLY A 1 94 ? 3.009 -20.131 -4.925 1.00 43.38 94 GLY A CA 1
ATOM 750 C C . GLY A 1 94 ? 2.218 -20.599 -6.140 1.00 43.38 94 GLY A C 1
ATOM 751 O O . GLY A 1 94 ? 1.015 -20.330 -6.192 1.00 43.38 94 GLY A O 1
ATOM 752 N N . ASP A 1 95 ? 2.928 -21.141 -7.129 1.00 35.22 95 ASP A N 1
ATOM 753 C CA . ASP A 1 95 ? 2.415 -21.573 -8.428 1.00 35.22 95 ASP A CA 1
ATOM 754 C C . ASP A 1 95 ? 0.906 -21.787 -8.404 1.00 35.22 95 ASP A C 1
ATOM 756 O O . ASP A 1 95 ? 0.402 -22.593 -7.618 1.00 35.22 95 ASP A O 1
ATOM 760 N N . VAL A 1 96 ? 0.174 -21.041 -9.237 1.00 42.31 96 VAL A N 1
ATOM 761 C CA . VAL A 1 96 ? -1.220 -21.378 -9.512 1.00 42.31 96 VAL A CA 1
ATOM 762 C C . VAL A 1 96 ? -1.190 -22.829 -9.968 1.00 42.31 96 VAL A C 1
ATOM 764 O O . VAL A 1 96 ? -0.815 -23.115 -11.104 1.00 42.31 96 VAL A O 1
ATOM 767 N N . VAL A 1 97 ? -1.534 -23.755 -9.074 1.00 39.50 97 VAL A N 1
ATOM 768 C CA . VAL A 1 97 ? -1.872 -25.110 -9.465 1.00 39.50 97 VAL A CA 1
ATOM 769 C C . VAL A 1 97 ? -3.128 -24.902 -10.285 1.00 39.50 97 VAL A C 1
ATOM 771 O O . VAL A 1 97 ? -4.204 -24.686 -9.729 1.00 39.50 97 VAL A O 1
ATOM 774 N N . MET A 1 98 ? -2.966 -24.838 -11.607 1.00 41.84 98 MET A N 1
ATOM 775 C CA . MET A 1 98 ? -4.074 -24.866 -12.545 1.00 41.84 98 MET A CA 1
ATOM 776 C C . MET A 1 98 ? -4.773 -26.197 -12.304 1.00 41.84 98 MET A C 1
ATOM 778 O O . MET A 1 98 ? -4.381 -27.234 -12.837 1.00 41.84 98 MET A O 1
ATOM 782 N N . HIS A 1 99 ? -5.747 -26.192 -11.400 1.00 43.84 99 HIS A N 1
ATOM 783 C CA . HIS A 1 99 ? -6.588 -27.345 -11.186 1.00 43.84 99 HIS A CA 1
ATOM 784 C C . HIS A 1 99 ? -7.393 -27.499 -12.475 1.00 43.84 99 HIS A C 1
ATOM 786 O O . HIS A 1 99 ? -7.938 -26.526 -12.990 1.00 43.84 99 HIS A O 1
ATOM 792 N N . SER A 1 100 ? -7.489 -28.712 -13.007 1.00 50.97 100 SER A N 1
ATOM 793 C CA . SER A 1 100 ? -8.254 -29.014 -14.227 1.00 50.97 100 SER A CA 1
ATOM 794 C C . SER A 1 100 ? -9.759 -28.719 -14.120 1.00 50.97 100 SER A C 1
ATOM 796 O O . SER A 1 100 ? -10.501 -28.955 -15.067 1.00 50.97 100 SER A O 1
ATOM 798 N N . ASP A 1 101 ? -10.207 -28.232 -12.963 1.00 48.38 101 ASP A N 1
ATOM 799 C CA . ASP A 1 101 ? -11.591 -27.981 -12.606 1.00 48.38 101 ASP A CA 1
ATOM 800 C C . ASP A 1 101 ? -11.756 -26.485 -12.314 1.00 48.38 101 ASP A C 1
ATOM 802 O O . ASP A 1 101 ? -11.298 -25.980 -11.284 1.00 48.38 101 ASP A O 1
ATOM 806 N N . SER A 1 102 ? -12.383 -25.769 -13.250 1.00 52.53 102 SER A N 1
ATOM 807 C CA . SER A 1 102 ? -12.540 -24.311 -13.221 1.00 52.53 102 SER A CA 1
ATOM 808 C C . SER A 1 102 ? -13.389 -23.806 -12.051 1.00 52.53 102 SER A C 1
ATOM 810 O O . SER A 1 102 ? -13.387 -22.612 -11.770 1.00 52.53 102 SER A O 1
ATOM 812 N N . SER A 1 103 ? -14.117 -24.682 -11.345 1.00 55.78 103 SER A N 1
ATOM 813 C CA . SER A 1 103 ? -14.891 -24.288 -10.161 1.00 55.78 103 SER A CA 1
ATOM 814 C C . SER A 1 103 ? -14.065 -24.222 -8.872 1.00 55.78 103 SER A C 1
ATOM 816 O O . SER A 1 103 ? -14.607 -23.858 -7.831 1.00 55.78 103 SER A O 1
ATOM 818 N N . LYS A 1 104 ? -12.779 -24.606 -8.909 1.00 46.06 104 LYS A N 1
ATOM 819 C CA . LYS A 1 104 ? -11.876 -24.606 -7.743 1.00 46.06 104 LYS A CA 1
ATOM 820 C C . LYS A 1 104 ? -10.883 -23.448 -7.724 1.00 46.06 104 LYS A C 1
ATOM 822 O O . LYS A 1 104 ? -9.949 -23.472 -6.921 1.00 46.06 104 LYS A O 1
ATOM 827 N N . GLU A 1 105 ? -11.051 -22.445 -8.583 1.00 43.16 105 GLU A N 1
ATOM 828 C CA . GLU A 1 105 ? -10.250 -21.229 -8.475 1.00 43.16 105 GLU A CA 1
ATOM 829 C C . GLU A 1 105 ? -10.497 -20.591 -7.106 1.00 43.16 105 GLU A C 1
ATOM 831 O O . GLU A 1 105 ? -11.604 -20.165 -6.779 1.00 43.16 105 GLU A O 1
ATOM 836 N N . VAL A 1 106 ? -9.455 -20.617 -6.273 1.00 47.66 106 VAL A N 1
ATOM 837 C CA . VAL A 1 106 ? -9.477 -20.121 -4.900 1.00 47.66 106 VAL A CA 1
ATOM 838 C C . VAL A 1 106 ? -9.883 -18.654 -4.938 1.00 47.66 106 VAL A C 1
ATOM 840 O O . VAL A 1 106 ? -9.132 -17.798 -5.411 1.00 47.66 106 VAL A O 1
ATOM 843 N N . VAL A 1 107 ? -11.093 -18.377 -4.458 1.00 46.56 107 VAL A N 1
ATOM 844 C CA . VAL A 1 107 ? -11.582 -17.020 -4.243 1.00 46.56 107 VAL A CA 1
ATOM 845 C C . VAL A 1 107 ? -10.586 -16.337 -3.306 1.00 46.56 107 VAL A C 1
ATOM 847 O O . VAL A 1 107 ? -10.278 -16.854 -2.234 1.00 46.56 107 VAL A O 1
ATOM 850 N N . ASN A 1 108 ? -10.042 -15.197 -3.737 1.00 47.16 108 ASN A N 1
ATOM 851 C CA . ASN A 1 108 ? -9.179 -14.327 -2.935 1.00 47.16 108 ASN A CA 1
ATOM 852 C C . ASN A 1 108 ? -10.004 -13.731 -1.778 1.00 47.16 108 ASN A C 1
ATOM 854 O O . ASN A 1 108 ? -10.414 -12.572 -1.823 1.00 47.16 108 ASN A O 1
ATOM 858 N N . GLU A 1 109 ? -10.305 -14.524 -0.755 1.00 46.78 109 GLU A N 1
ATOM 859 C CA . GLU A 1 109 ? -10.998 -14.039 0.432 1.00 46.78 109 GLU A CA 1
ATOM 860 C C . GLU A 1 109 ? -9.998 -13.331 1.347 1.00 46.78 109 GLU A C 1
ATOM 862 O O . GLU A 1 109 ? -8.983 -13.876 1.778 1.00 46.78 109 GLU A O 1
ATOM 867 N N . ILE A 1 110 ? -10.271 -12.057 1.596 1.00 53.03 110 ILE A N 1
ATOM 868 C CA . ILE A 1 110 ? -9.524 -11.223 2.533 1.00 53.03 110 ILE A CA 1
ATOM 869 C C . ILE A 1 110 ? -10.035 -11.564 3.929 1.00 53.03 110 ILE A C 1
ATOM 871 O O . ILE A 1 110 ? -11.253 -11.670 4.094 1.00 53.03 110 ILE A O 1
ATOM 875 N N . PRO A 1 111 ? -9.169 -11.672 4.952 1.00 50.91 111 PRO A N 1
ATOM 876 C CA . PRO A 1 111 ? -9.616 -11.767 6.332 1.00 50.91 111 PRO A CA 1
ATOM 877 C C . PRO A 1 111 ? -10.139 -10.396 6.780 1.00 50.91 111 PRO A C 1
ATOM 879 O O . PRO A 1 111 ? -9.474 -9.649 7.498 1.00 50.91 111 PRO A O 1
ATOM 882 N N . PHE A 1 112 ? -11.322 -10.030 6.301 1.00 53.16 112 PHE A N 1
ATOM 883 C CA . PHE A 1 112 ? -12.116 -8.981 6.911 1.00 53.16 112 PHE A CA 1
ATOM 884 C C . PHE A 1 112 ? -12.644 -9.486 8.262 1.00 53.16 112 PHE A C 1
ATOM 886 O O . PHE A 1 112 ? -12.897 -10.686 8.397 1.00 53.16 112 PHE A O 1
ATOM 893 N N . PRO A 1 113 ? -12.852 -8.611 9.264 1.00 48.69 113 PRO A N 1
ATOM 894 C CA . PRO A 1 113 ? -13.728 -8.968 10.375 1.00 48.69 113 PRO A CA 1
ATOM 895 C C . PRO A 1 113 ? -15.075 -9.433 9.802 1.00 48.69 113 PRO A C 1
ATOM 897 O O . PRO A 1 113 ? -15.514 -8.882 8.792 1.00 48.69 113 PRO A O 1
ATOM 900 N N . GLU A 1 114 ? -15.717 -10.436 10.415 1.00 45.38 114 GLU A N 1
ATOM 901 C CA . GLU A 1 114 ? -16.877 -11.206 9.895 1.00 45.38 114 GLU A CA 1
ATOM 902 C C . GLU A 1 114 ? -18.058 -10.365 9.346 1.00 45.38 114 GLU A C 1
ATOM 904 O O . GLU A 1 114 ? -18.952 -10.892 8.689 1.00 45.38 114 GLU A O 1
ATOM 909 N N . ASN A 1 115 ? -18.051 -9.047 9.556 1.00 41.69 115 ASN A N 1
ATOM 910 C CA . ASN A 1 115 ? -19.085 -8.096 9.153 1.00 41.69 115 ASN A CA 1
ATOM 911 C C . ASN A 1 115 ? -18.690 -7.171 7.980 1.00 41.69 115 ASN A C 1
ATOM 913 O O . ASN A 1 115 ? -19.517 -6.380 7.526 1.00 41.69 115 ASN A O 1
ATOM 917 N N . ALA A 1 116 ? -17.452 -7.245 7.483 1.00 44.31 116 ALA A N 1
ATOM 918 C CA . ALA A 1 116 ? -16.916 -6.392 6.422 1.00 44.31 116 ALA A CA 1
ATOM 919 C C . ALA A 1 116 ? -16.685 -7.178 5.119 1.00 44.31 116 ALA A C 1
ATOM 921 O O . ALA A 1 116 ? -15.658 -7.046 4.470 1.00 44.31 116 ALA A O 1
ATOM 922 N N . VAL A 1 117 ? -17.655 -7.994 4.697 1.00 42.81 117 VAL A N 1
ATOM 923 C CA . VAL A 1 117 ? -17.608 -8.674 3.392 1.00 42.81 117 VAL A CA 1
ATOM 924 C C . VAL A 1 117 ? -17.883 -7.657 2.276 1.00 42.81 117 VAL A C 1
ATOM 926 O O . VAL A 1 117 ? -18.983 -7.574 1.732 1.00 42.81 117 VAL A O 1
ATOM 929 N N . ARG A 1 118 ? -16.884 -6.843 1.929 1.00 55.41 118 ARG A N 1
ATOM 930 C CA . ARG A 1 118 ? -16.839 -6.155 0.635 1.00 55.41 118 ARG A CA 1
ATOM 931 C C . ARG A 1 118 ? -15.769 -6.823 -0.207 1.00 55.41 118 ARG A C 1
ATOM 933 O O . ARG A 1 118 ? -14.605 -6.849 0.174 1.00 55.41 118 ARG A O 1
ATOM 940 N N . LYS A 1 119 ? -16.169 -7.361 -1.359 1.00 57.94 119 LYS A N 1
ATOM 941 C CA . LYS A 1 119 ? -15.212 -7.741 -2.399 1.00 57.94 119 LYS A CA 1
ATOM 942 C C . LYS A 1 119 ? -14.408 -6.488 -2.751 1.00 57.94 119 LYS A C 1
ATOM 944 O O . LYS A 1 119 ? -14.999 -5.444 -3.008 1.00 57.94 119 LYS A O 1
ATOM 949 N N . VAL A 1 120 ? -13.089 -6.590 -2.664 1.00 65.06 120 VAL A N 1
ATOM 950 C CA . VAL A 1 120 ? -12.167 -5.569 -3.165 1.00 65.06 120 VAL A CA 1
ATOM 951 C C . VAL A 1 120 ? -11.962 -5.913 -4.628 1.00 65.06 120 VAL A C 1
ATOM 953 O O . VAL A 1 120 ? -11.493 -7.013 -4.928 1.00 65.06 120 VAL A O 1
ATOM 956 N N . ASP A 1 121 ? -12.389 -5.025 -5.521 1.00 69.81 121 ASP A N 1
ATOM 957 C CA . ASP A 1 121 ? -12.232 -5.240 -6.956 1.00 69.81 121 ASP A CA 1
ATOM 958 C C . ASP A 1 121 ? -10.741 -5.213 -7.341 1.00 69.81 121 ASP A C 1
ATOM 960 O O . ASP A 1 121 ? -9.892 -4.714 -6.603 1.00 69.81 121 ASP A O 1
ATOM 964 N N . ASP A 1 122 ? -10.393 -5.733 -8.521 1.00 67.44 122 ASP A N 1
ATOM 965 C CA . ASP A 1 122 ? -8.995 -5.866 -8.971 1.00 67.44 122 ASP A CA 1
ATOM 966 C C . ASP A 1 122 ? -8.216 -4.534 -9.033 1.00 67.44 122 ASP A C 1
ATOM 968 O O . ASP A 1 122 ? -6.983 -4.539 -9.083 1.00 67.44 122 ASP A O 1
ATOM 972 N N . GLY A 1 123 ? -8.911 -3.394 -9.054 1.00 74.62 123 GLY A N 1
ATOM 973 C CA . GLY A 1 123 ? -8.327 -2.048 -9.033 1.00 74.62 123 GLY A CA 1
ATOM 974 C C . GLY A 1 123 ? -8.294 -1.386 -7.653 1.00 74.62 123 GLY A C 1
ATOM 975 O O . GLY A 1 123 ? -7.792 -0.266 -7.532 1.00 74.62 123 GLY A O 1
ATOM 976 N N . ASP A 1 124 ? -8.816 -2.054 -6.629 1.00 83.19 124 ASP A N 1
ATOM 977 C CA . ASP A 1 124 ? -9.029 -1.477 -5.312 1.00 83.19 124 ASP A CA 1
ATOM 978 C C . ASP A 1 124 ? -7.985 -1.986 -4.311 1.00 83.19 124 ASP A C 1
ATOM 980 O O . ASP A 1 124 ? -7.455 -3.098 -4.396 1.00 83.19 124 ASP A O 1
ATOM 984 N N . MET A 1 125 ? -7.676 -1.143 -3.334 1.00 87.19 125 MET A N 1
ATOM 985 C CA . MET A 1 125 ? -6.761 -1.450 -2.239 1.00 87.19 125 MET A CA 1
ATOM 986 C C . MET A 1 125 ? -7.511 -1.323 -0.918 1.00 87.19 125 MET A C 1
ATOM 988 O O . MET A 1 125 ? -8.249 -0.365 -0.726 1.00 87.19 125 MET A O 1
ATOM 992 N N . ALA A 1 126 ? -7.289 -2.239 0.020 1.00 87.38 126 ALA A N 1
ATOM 993 C CA . ALA A 1 126 ? -7.817 -2.114 1.377 1.00 87.38 126 ALA A CA 1
ATOM 994 C C . ALA A 1 126 ? -6.678 -1.832 2.358 1.00 87.38 126 ALA A C 1
ATOM 996 O O . ALA A 1 126 ? -5.643 -2.498 2.327 1.00 87.38 126 ALA A O 1
ATOM 997 N N . VAL A 1 127 ? -6.860 -0.857 3.242 1.00 88.56 127 VAL A N 1
ATOM 998 C CA . VAL A 1 127 ? -5.886 -0.513 4.283 1.00 88.56 127 VAL A CA 1
ATOM 999 C C . VAL A 1 127 ? -6.553 -0.422 5.645 1.00 88.56 127 VAL A C 1
ATOM 1001 O O . VAL A 1 127 ? -7.717 -0.047 5.743 1.00 88.56 127 VAL A O 1
ATOM 1004 N N . LEU A 1 128 ? -5.805 -0.746 6.692 1.00 88.56 128 LEU A N 1
ATOM 1005 C CA . LEU A 1 128 ? -6.226 -0.576 8.078 1.00 88.56 128 LEU A CA 1
ATOM 1006 C C . LEU A 1 128 ? -5.500 0.634 8.671 1.00 88.56 128 LEU A C 1
ATOM 1008 O O . LEU A 1 128 ? -4.269 0.636 8.730 1.00 88.56 128 LEU A O 1
ATOM 1012 N N . VAL A 1 129 ? -6.254 1.647 9.0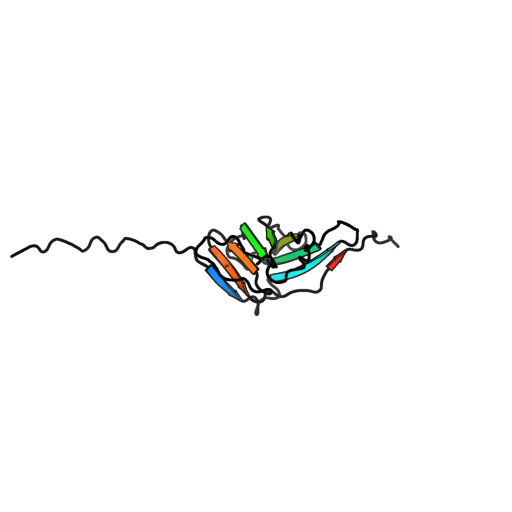93 1.00 88.38 129 VAL A N 1
ATOM 1013 C CA . VAL A 1 129 ? -5.754 2.885 9.709 1.00 88.38 129 VA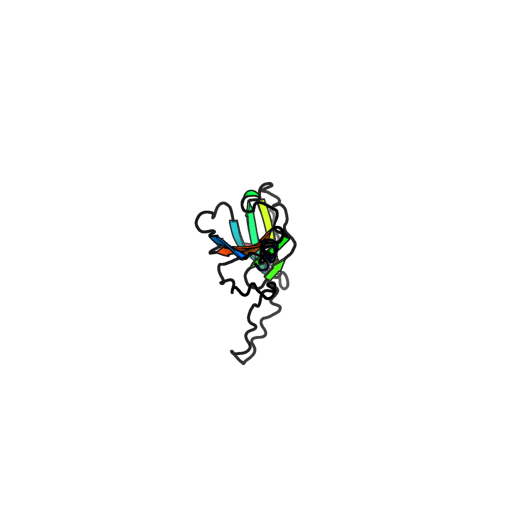L A CA 1
ATOM 1014 C C . VAL A 1 129 ? -6.388 3.002 11.093 1.00 88.38 129 VAL A C 1
ATOM 1016 O O . VAL A 1 129 ? -7.611 3.076 11.200 1.00 88.38 129 VAL A O 1
ATOM 1019 N N . GLY A 1 130 ? -5.576 2.936 12.151 1.00 86.38 130 GLY A N 1
ATOM 1020 C CA . GLY A 1 130 ? -6.085 2.673 13.500 1.00 86.38 130 GLY A CA 1
ATOM 1021 C C . GLY A 1 130 ? -6.871 1.355 13.519 1.00 86.38 130 GLY A C 1
ATOM 1022 O O . GLY A 1 130 ? -6.332 0.311 13.145 1.00 86.38 130 GLY A O 1
ATOM 1023 N N . ASP A 1 131 ? -8.158 1.438 13.856 1.00 83.31 131 ASP A N 1
ATOM 1024 C CA . ASP A 1 131 ? -9.113 0.318 13.840 1.00 83.31 131 ASP A CA 1
ATOM 1025 C C . ASP A 1 131 ? -10.103 0.380 12.654 1.00 83.31 131 ASP A C 1
ATOM 1027 O O . ASP A 1 131 ? -11.072 -0.381 12.596 1.00 83.31 131 ASP A O 1
ATOM 1031 N N . LEU A 1 132 ? -9.889 1.298 11.702 1.00 83.06 132 LEU A N 1
ATOM 1032 C CA . LEU A 1 132 ? -10.789 1.543 10.575 1.00 83.06 132 LEU A CA 1
ATOM 1033 C C . LEU A 1 132 ? -10.248 0.929 9.281 1.00 83.06 132 LEU A C 1
ATOM 1035 O O . LEU A 1 132 ? -9.151 1.263 8.825 1.00 83.06 132 LEU A O 1
ATOM 1039 N N . TRP A 1 133 ? -11.056 0.086 8.638 1.00 84.75 133 TRP A N 1
ATOM 1040 C CA . TRP A 1 133 ? -10.766 -0.372 7.282 1.00 84.75 133 TRP A CA 1
ATOM 1041 C C . TRP A 1 133 ? -11.192 0.684 6.265 1.00 84.75 133 TRP A C 1
ATOM 1043 O O . TRP A 1 133 ? -12.330 1.154 6.258 1.00 84.75 133 TRP A O 1
ATOM 1053 N N . ILE A 1 134 ? -10.279 1.027 5.367 1.00 86.81 134 ILE A N 1
ATOM 1054 C CA . ILE A 1 134 ? -10.494 1.987 4.292 1.00 86.81 134 ILE A CA 1
ATOM 1055 C C . ILE A 1 134 ? -10.246 1.278 2.963 1.00 86.81 134 ILE A C 1
ATOM 1057 O O . ILE A 1 134 ? -9.154 0.767 2.718 1.00 86.81 134 ILE A O 1
ATOM 1061 N N . ILE A 1 135 ? -11.254 1.266 2.094 1.00 87.25 135 ILE A N 1
ATOM 1062 C CA . ILE A 1 135 ? -11.128 0.799 0.714 1.00 87.25 135 ILE A CA 1
ATOM 1063 C C . ILE A 1 135 ? -10.824 2.010 -0.168 1.00 87.25 135 ILE A C 1
ATOM 1065 O O . ILE A 1 135 ? -11.579 2.982 -0.195 1.00 87.25 135 ILE A O 1
ATOM 1069 N N . VAL A 1 136 ? -9.703 1.952 -0.871 1.00 87.56 136 VAL A N 1
ATOM 1070 C CA . VAL A 1 136 ? -9.257 2.943 -1.841 1.00 87.56 136 VAL A CA 1
ATOM 1071 C C . VAL A 1 136 ? -9.569 2.419 -3.232 1.00 87.56 136 VAL A C 1
ATOM 1073 O O . VAL A 1 136 ? -8.936 1.475 -3.702 1.00 87.56 136 VAL A O 1
ATOM 1076 N N . ASN A 1 137 ? -10.541 3.041 -3.886 1.00 85.19 137 ASN A N 1
ATOM 1077 C CA . ASN A 1 137 ? -11.023 2.599 -5.182 1.00 85.19 137 ASN A CA 1
ATOM 1078 C C . ASN A 1 137 ? -10.168 3.163 -6.319 1.00 85.19 137 ASN A C 1
ATOM 1080 O O . ASN A 1 137 ? -9.797 4.342 -6.276 1.00 85.19 137 ASN A O 1
ATOM 1084 N N . ASN A 1 138 ? -9.985 2.377 -7.383 1.00 81.38 138 ASN A N 1
ATOM 1085 C CA . ASN A 1 138 ? -9.296 2.778 -8.620 1.00 81.38 138 ASN A CA 1
ATOM 1086 C C . ASN A 1 138 ? -7.867 3.302 -8.392 1.00 81.38 138 ASN A C 1
ATOM 1088 O O . ASN A 1 138 ? -7.515 4.390 -8.858 1.00 81.38 138 ASN A O 1
ATOM 1092 N N . VAL A 1 139 ? -7.047 2.555 -7.653 1.00 84.62 139 VAL A N 1
ATOM 1093 C CA . VAL A 1 139 ? -5.662 2.962 -7.396 1.00 84.62 139 VAL A CA 1
ATOM 1094 C C . VAL A 1 139 ? -4.868 2.953 -8.711 1.00 84.62 139 VAL A C 1
ATOM 1096 O O . VAL A 1 139 ? -4.885 1.947 -9.425 1.00 84.62 139 VAL A O 1
ATOM 1099 N N . PRO A 1 140 ? -4.159 4.042 -9.059 1.00 85.62 140 PRO A N 1
ATOM 1100 C CA . PRO A 1 140 ? -3.455 4.132 -10.331 1.00 85.62 140 PRO A CA 1
ATOM 1101 C C . PRO A 1 140 ? -2.265 3.172 -10.366 1.00 85.62 140 PRO A C 1
ATOM 1103 O O . PRO A 1 140 ? -1.443 3.122 -9.444 1.00 85.62 140 PRO A O 1
ATOM 1106 N N . VAL A 1 141 ? -2.169 2.423 -11.463 1.00 84.62 141 VAL A N 1
ATOM 1107 C CA . VAL A 1 141 ? -1.114 1.436 -11.701 1.00 84.62 141 VAL A CA 1
ATOM 1108 C C . VAL A 1 141 ? -0.107 2.009 -12.696 1.00 84.62 141 VAL A C 1
ATOM 1110 O O . VAL A 1 141 ? -0.456 2.336 -13.827 1.00 84.62 141 VAL A O 1
ATOM 1113 N N . LYS A 1 142 ? 1.146 2.134 -12.262 1.00 87.00 142 LYS A N 1
ATOM 1114 C CA . LYS A 1 142 ? 2.289 2.559 -13.077 1.00 87.00 142 LYS A CA 1
ATOM 1115 C C . LYS A 1 142 ? 2.840 1.408 -13.912 1.00 87.00 142 LYS A C 1
ATOM 1117 O O . LYS A 1 142 ? 2.571 0.237 -13.640 1.00 87.00 142 LYS A O 1
ATOM 1122 N N . GLU A 1 143 ? 3.674 1.759 -14.888 1.00 84.38 143 GLU A N 1
ATOM 1123 C CA . GLU A 1 143 ? 4.397 0.786 -15.704 1.00 84.38 143 GLU A CA 1
ATOM 1124 C C . GLU A 1 143 ? 5.188 -0.209 -14.835 1.00 84.38 143 GLU A C 1
ATOM 1126 O O . GLU A 1 143 ? 5.848 0.207 -13.872 1.00 84.38 143 GLU A O 1
ATOM 1131 N N . PRO A 1 144 ? 5.140 -1.516 -15.149 1.00 83.56 144 PRO A N 1
ATOM 1132 C CA . PRO A 1 144 ? 5.848 -2.527 -14.379 1.00 83.56 144 PRO A CA 1
ATOM 1133 C C . PRO A 1 144 ? 7.364 -2.310 -14.361 1.00 83.56 144 PRO A C 1
ATOM 1135 O O . PRO A 1 144 ? 7.980 -1.965 -15.368 1.00 83.56 144 PRO A O 1
ATOM 1138 N N . LEU A 1 145 ? 7.976 -2.581 -13.212 1.00 81.94 145 LEU A N 1
ATOM 1139 C CA . LEU A 1 145 ? 9.416 -2.528 -13.017 1.00 81.94 145 LEU A CA 1
ATOM 1140 C C . LEU A 1 145 ? 10.028 -3.926 -13.159 1.00 81.94 145 LEU A C 1
ATOM 1142 O O . LEU A 1 145 ? 9.762 -4.833 -12.364 1.00 81.94 145 LEU A O 1
ATOM 1146 N N . PHE A 1 146 ? 10.879 -4.090 -14.166 1.00 79.88 146 PHE A N 1
ATOM 1147 C CA . PHE A 1 146 ? 11.609 -5.329 -14.416 1.00 79.88 146 PHE A CA 1
ATOM 1148 C C . PHE A 1 146 ? 13.048 -5.176 -13.934 1.00 79.88 146 PHE A C 1
ATOM 1150 O O . PHE A 1 146 ? 13.821 -4.403 -14.500 1.00 79.88 146 PHE A O 1
ATOM 1157 N N . TYR A 1 147 ? 13.414 -5.907 -12.882 1.00 76.44 147 TYR A N 1
ATOM 1158 C CA . TYR A 1 147 ? 14.790 -5.915 -12.397 1.00 76.44 147 TYR A CA 1
ATOM 1159 C C . TYR A 1 147 ? 15.598 -6.944 -13.195 1.00 76.44 147 TYR A C 1
ATOM 1161 O O . TYR A 1 147 ? 15.283 -8.130 -13.107 1.00 76.44 147 TYR A O 1
ATOM 1169 N N . PRO A 1 148 ? 16.624 -6.552 -13.971 1.00 69.56 148 PRO A N 1
ATOM 1170 C CA . PRO A 1 148 ? 17.418 -7.503 -14.744 1.00 69.56 148 PRO A CA 1
ATOM 1171 C C . PRO A 1 148 ? 18.181 -8.472 -13.828 1.00 69.56 148 PRO A C 1
ATOM 1173 O O . PRO A 1 148 ? 18.569 -8.126 -12.715 1.00 69.56 148 PRO A O 1
ATOM 1176 N N . SER A 1 149 ? 18.424 -9.694 -14.309 1.00 61.47 149 SER A N 1
ATOM 1177 C CA . SER A 1 149 ? 19.226 -10.714 -13.609 1.00 61.47 149 SER A CA 1
ATOM 1178 C C . SER A 1 149 ? 20.725 -10.427 -13.609 1.00 61.47 149 SER A C 1
ATOM 1180 O O . SER A 1 149 ? 21.451 -10.983 -12.788 1.00 61.47 149 SER A O 1
ATOM 1182 N N . ALA A 1 150 ? 21.201 -9.582 -14.523 1.00 60.34 150 ALA A N 1
ATOM 1183 C CA . ALA A 1 150 ? 22.602 -9.202 -14.614 1.00 60.34 150 ALA A CA 1
ATOM 1184 C C . ALA A 1 150 ? 22.826 -7.829 -13.956 1.00 60.34 150 ALA A C 1
ATOM 1186 O O . ALA A 1 150 ? 22.081 -6.894 -14.267 1.00 60.34 150 ALA A O 1
ATOM 1187 N N . PRO A 1 151 ? 23.850 -7.664 -13.093 1.00 57.47 151 PRO A N 1
ATOM 1188 C CA . PRO A 1 151 ? 24.260 -6.334 -12.659 1.00 57.47 151 PRO A CA 1
ATOM 1189 C C . PRO A 1 151 ? 24.636 -5.495 -13.893 1.00 57.47 151 PRO A C 1
ATOM 1191 O O . PRO A 1 151 ? 25.215 -6.043 -14.841 1.00 57.47 151 PRO A O 1
ATOM 1194 N N . PRO A 1 152 ? 24.316 -4.187 -13.922 1.00 53.31 152 PRO A N 1
ATOM 1195 C CA . PRO A 1 152 ? 24.750 -3.325 -15.011 1.00 53.31 152 PRO A CA 1
ATOM 1196 C C . PRO A 1 152 ? 26.274 -3.413 -15.113 1.00 53.31 152 PRO A C 1
ATOM 1198 O O . PRO A 1 152 ? 26.982 -3.198 -14.127 1.00 53.31 152 PRO A O 1
ATOM 1201 N N . ARG A 1 153 ? 26.787 -3.771 -16.297 1.00 49.06 153 ARG A N 1
ATOM 1202 C CA . ARG A 1 153 ? 28.220 -3.652 -16.569 1.00 49.06 153 ARG A CA 1
ATOM 1203 C C . ARG A 1 153 ? 28.550 -2.170 -16.423 1.00 49.06 153 ARG A C 1
ATOM 1205 O O . ARG A 1 153 ? 28.019 -1.368 -17.185 1.00 49.06 153 ARG A O 1
ATOM 1212 N N . GLN A 1 154 ? 29.361 -1.817 -15.428 1.00 52.81 154 GLN A N 1
ATOM 1213 C CA . GLN A 1 154 ? 29.976 -0.495 -15.375 1.00 52.81 154 GLN A CA 1
ATOM 1214 C C . GLN A 1 154 ? 30.743 -0.327 -16.694 1.00 52.81 154 GLN A C 1
ATOM 1216 O O . GLN A 1 154 ? 31.622 -1.139 -16.989 1.00 52.81 154 GLN A O 1
ATOM 1221 N N . GLN A 1 155 ? 30.306 0.620 -17.526 1.00 45.66 155 GLN A N 1
ATOM 1222 C CA . GLN A 1 155 ? 31.074 1.096 -18.676 1.00 45.66 155 GLN A CA 1
ATOM 1223 C C . GLN A 1 155 ? 32.030 2.184 -18.210 1.00 45.66 155 GLN A C 1
ATOM 1225 O O . GLN A 1 155 ? 31.607 2.987 -17.346 1.00 45.66 155 GLN A O 1
#

Secondary structure (DSSP, 8-state):
-------SS-TT--------EEEEE-TT-TTTEEEEEEEESSTT--EEEEEEEEGGGSSS--SEEEETTEEES-EEEETTEEEEEEEEEE---------S-GGG---------TT------TT-EEEEETTEEEEEESPPEEEEEEE-SSPP---

Foldseek 3Di:
DDDDPDDPPPPPPDPPVPQAEAEAECVVPLVFKEKAKEDEADPPRAIFIKIKGFCVVDPADWQKKDADLWIDRDWAQDPVHNRMIIDTTTPPDPDPPPDVDPVPPDDSDDPDPPPPPDDQPNQWMWTQGPSHIYIYGRHHYDYHHYHHPDDPDDD

Radius of gyration: 22.07 Å; chains: 1; bounding box: 84×42×59 Å